Protein AF-A0A956DMJ3-F1 (afdb_monomer)

Radius of gyration: 24.55 Å; Cα contacts (8 Å, |Δi|>4): 164; chains: 1; bounding box: 74×38×51 Å

Mean predicted aligned error: 16.48 Å

Foldseek 3Di:
DQDWDKDKDWDWDDDDDDPDDDDDDDDDDDDDDDDDDDDDDDDDPDDDPDDDDDDDDDDDDDDDPDPPQGKIKMKMKIFDSPLCLHPVADDDDDDPDQFDPDADPVRHTFGRDCADDSRGGGRVSVVVNVDDDPPTIDMDIDIAGFDDDPNDTDRDDPPPPPCVVPD

Solvent-accessible surface area (backbone atoms only — not comparable to full-atom values): 11862 Å² total; per-residue (Å²): 135,86,80,78,67,75,51,79,53,71,52,75,56,85,80,80,86,82,84,84,72,87,88,77,88,84,89,82,89,84,90,85,89,82,90,86,82,83,88,84,91,77,96,65,94,71,84,80,84,78,87,76,92,80,90,78,83,91,81,94,73,78,96,65,84,82,71,67,74,42,38,31,45,28,37,37,36,46,51,48,73,84,44,74,65,56,90,66,55,76,80,93,70,86,82,78,72,59,53,44,98,60,59,40,100,86,73,40,85,32,63,56,49,97,48,52,60,82,74,40,71,24,50,73,61,57,45,52,81,81,43,89,35,87,95,45,42,49,78,44,81,45,77,44,70,28,44,84,52,96,95,39,79,42,76,88,62,98,78,76,59,94,57,72,97,70,124

Sequence (167 aa):
MMGRAAVVMGLVLLGCSSSSEDGLGGGGSGASSGSSMSGGTGGGLGLSTGSGAGNTGGGNTGSGGGACDAVLEATIRDFQESHPDFETFSGNNAFTGIVEDILGTDLKPVYAHAGGTAQTTGPAEFAQWYHNVDGVNQAFPVSLVLTEQNGSLVYDDSTFFPIDDQG

Structure (mmCIF, N/CA/C/O backbone):
data_AF-A0A956DMJ3-F1
#
_entry.id   AF-A0A956DMJ3-F1
#
loop_
_atom_site.group_PDB
_atom_site.id
_atom_site.type_symbol
_atom_site.label_atom_id
_atom_site.label_alt_id
_atom_site.label_comp_id
_atom_site.label_asym_id
_atom_site.label_entity_id
_atom_site.label_seq_id
_atom_site.pdbx_PDB_ins_code
_atom_site.Cartn_x
_atom_site.Cartn_y
_atom_site.Cartn_z
_atom_site.occupancy
_atom_site.B_iso_or_equiv
_atom_site.auth_seq_id
_atom_site.auth_comp_id
_atom_site.auth_asym_id
_atom_site.auth_atom_id
_atom_site.pdbx_PDB_model_num
ATOM 1 N N . MET A 1 1 ? 19.720 -7.703 10.634 1.00 36.88 1 MET A N 1
ATOM 2 C CA . MET A 1 1 ? 18.522 -6.937 11.025 1.00 36.88 1 MET A CA 1
ATOM 3 C C . MET A 1 1 ? 17.793 -6.682 9.726 1.00 36.88 1 MET A C 1
ATOM 5 O O . MET A 1 1 ? 18.229 -5.820 8.981 1.00 36.88 1 MET A O 1
ATOM 9 N N . MET A 1 2 ? 16.849 -7.561 9.389 1.00 45.00 2 MET A N 1
ATOM 10 C CA . MET A 1 2 ? 16.100 -7.518 8.132 1.00 45.00 2 MET A CA 1
ATOM 11 C C . MET A 1 2 ? 15.010 -6.456 8.263 1.00 45.00 2 MET A C 1
ATOM 13 O O . MET A 1 2 ? 14.233 -6.503 9.217 1.00 45.00 2 MET A O 1
ATOM 17 N N . GLY A 1 3 ? 14.991 -5.485 7.354 1.00 41.28 3 GLY A N 1
ATOM 18 C CA . GLY A 1 3 ? 13.890 -4.534 7.244 1.00 41.28 3 GLY A CA 1
ATOM 19 C C . GLY A 1 3 ? 12.779 -5.172 6.418 1.00 41.28 3 GLY A C 1
ATOM 20 O O . GLY A 1 3 ? 13.008 -5.529 5.270 1.00 41.28 3 GLY A O 1
ATOM 21 N N . ARG A 1 4 ? 11.590 -5.342 7.000 1.00 59.72 4 ARG A N 1
ATOM 22 C CA . ARG A 1 4 ? 10.371 -5.756 6.291 1.00 59.72 4 ARG A CA 1
ATOM 23 C C . ARG A 1 4 ? 9.334 -4.643 6.400 1.00 59.72 4 ARG A C 1
ATOM 25 O O . ARG A 1 4 ? 9.279 -3.968 7.428 1.00 59.72 4 ARG A O 1
ATOM 32 N N . ALA A 1 5 ? 8.528 -4.451 5.358 1.00 50.97 5 ALA A N 1
ATOM 33 C CA . ALA A 1 5 ? 7.465 -3.447 5.336 1.00 50.97 5 ALA A CA 1
ATOM 34 C C . ALA A 1 5 ? 6.118 -4.110 5.043 1.00 50.97 5 ALA A C 1
ATOM 36 O O . ALA A 1 5 ? 6.002 -4.923 4.127 1.00 50.97 5 ALA A O 1
ATOM 37 N N . ALA A 1 6 ? 5.106 -3.733 5.821 1.00 48.75 6 ALA A N 1
ATOM 38 C CA . ALA A 1 6 ? 3.733 -4.189 5.670 1.00 48.75 6 ALA A CA 1
ATOM 39 C C . ALA A 1 6 ? 2.868 -3.052 5.115 1.00 48.75 6 ALA A C 1
ATOM 41 O O . ALA A 1 6 ? 2.976 -1.906 5.557 1.00 48.75 6 ALA A O 1
ATOM 42 N N . VAL A 1 7 ? 1.983 -3.372 4.170 1.00 61.38 7 VAL A N 1
ATOM 43 C CA . VAL A 1 7 ? 0.994 -2.424 3.633 1.00 61.38 7 VAL A CA 1
ATOM 44 C C . VAL A 1 7 ? -0.408 -2.900 3.988 1.00 61.38 7 VAL A C 1
ATOM 46 O O . VAL A 1 7 ? -0.741 -4.068 3.783 1.00 61.38 7 VAL A O 1
ATOM 49 N N . VAL A 1 8 ? -1.222 -1.982 4.515 1.00 51.19 8 VAL A N 1
ATOM 50 C CA . VAL A 1 8 ? -2.621 -2.204 4.904 1.00 51.19 8 VAL A CA 1
ATOM 51 C C . VAL A 1 8 ? -3.522 -1.519 3.877 1.00 51.19 8 VAL A C 1
ATOM 53 O O . VAL A 1 8 ? -3.373 -0.326 3.616 1.00 51.19 8 VAL A O 1
ATOM 56 N N . MET A 1 9 ? -4.480 -2.247 3.309 1.00 64.50 9 MET A N 1
ATOM 57 C CA . MET A 1 9 ? -5.501 -1.688 2.414 1.00 64.50 9 MET A CA 1
ATOM 58 C C . MET A 1 9 ? -6.872 -2.231 2.817 1.00 64.50 9 MET A C 1
ATOM 60 O O . MET A 1 9 ? -6.998 -3.443 2.972 1.00 64.50 9 MET A O 1
ATOM 64 N N . GLY A 1 10 ? -7.890 -1.384 2.997 1.00 44.56 10 GLY A N 1
ATOM 65 C CA . GLY A 1 10 ? -9.195 -1.837 3.492 1.00 44.56 10 GLY A CA 1
ATOM 66 C C . GLY A 1 10 ? -10.412 -1.134 2.898 1.00 44.56 10 GLY A C 1
ATOM 67 O O . GLY A 1 10 ? -10.313 -0.031 2.361 1.00 44.56 10 GLY A O 1
ATOM 68 N N . LEU A 1 11 ? -11.557 -1.810 3.004 1.00 54.00 11 LEU A N 1
ATOM 69 C CA . LEU A 1 11 ? -12.889 -1.368 2.601 1.00 54.00 11 LEU A CA 1
ATOM 70 C C . LEU A 1 11 ? -13.778 -1.278 3.850 1.00 54.00 11 LEU A C 1
ATOM 72 O O . LEU A 1 11 ? -13.979 -2.270 4.551 1.00 54.00 11 LEU A O 1
ATOM 76 N N . VAL A 1 12 ? -14.320 -0.091 4.134 1.00 47.16 12 VAL A N 1
ATOM 77 C CA . VAL A 1 12 ? -15.241 0.098 5.265 1.00 47.16 12 VAL A CA 1
ATOM 78 C C . VAL A 1 12 ? -16.626 -0.398 4.856 1.00 47.16 12 VAL A C 1
ATOM 80 O O . VAL A 1 12 ? -17.202 0.100 3.886 1.00 47.16 12 VAL A O 1
ATOM 83 N N . LEU A 1 13 ? -17.183 -1.349 5.603 1.00 47.53 13 LEU A N 1
ATOM 84 C CA . LEU A 1 13 ? -18.559 -1.808 5.422 1.00 47.53 13 LEU A CA 1
ATOM 85 C C . LEU A 1 13 ? -19.423 -1.217 6.540 1.00 47.53 13 LEU A C 1
ATOM 87 O O . LEU A 1 13 ? -19.344 -1.635 7.690 1.00 47.53 13 LEU A O 1
ATOM 91 N N . LEU A 1 14 ? -20.266 -0.235 6.205 1.00 53.28 14 LEU A N 1
ATOM 92 C CA . LEU A 1 14 ? -21.270 0.296 7.129 1.00 53.28 14 LEU A CA 1
ATOM 93 C C . LEU A 1 14 ? -22.581 -0.475 6.943 1.00 53.28 14 LEU A C 1
ATOM 95 O O . LEU A 1 14 ? -23.320 -0.237 5.988 1.00 53.28 14 LEU A O 1
ATOM 99 N N . GLY A 1 15 ? -22.877 -1.403 7.851 1.00 45.66 15 GLY A N 1
ATOM 100 C CA . GLY A 1 15 ? -24.179 -2.063 7.927 1.00 45.66 15 GLY A CA 1
ATOM 101 C C . GLY A 1 15 ? -25.077 -1.385 8.960 1.00 45.66 15 GLY A C 1
ATOM 102 O O . GLY A 1 15 ? -24.834 -1.526 10.151 1.00 45.66 15 GLY A O 1
ATOM 103 N N . CYS A 1 16 ? -26.138 -0.698 8.528 1.00 45.69 16 CYS A N 1
ATOM 104 C CA . CYS A 1 16 ? -27.231 -0.267 9.406 1.00 45.69 16 CYS A CA 1
ATOM 105 C C . CYS A 1 16 ? -28.533 -0.938 8.958 1.00 45.69 16 CYS A C 1
ATOM 107 O O . CYS A 1 16 ? -28.979 -0.721 7.833 1.00 45.69 16 CYS A O 1
ATOM 109 N N . SER A 1 17 ? -29.176 -1.708 9.839 1.00 41.50 17 SER A N 1
ATOM 110 C CA . SER A 1 17 ? -30.588 -2.073 9.680 1.00 41.50 17 SER A CA 1
ATOM 111 C C . SER A 1 17 ? -31.401 -1.250 10.674 1.00 41.50 17 SER A C 1
ATOM 113 O O . SER A 1 17 ? -31.575 -1.634 11.827 1.00 41.50 17 SER A O 1
ATOM 115 N N . SER A 1 18 ? -31.866 -0.080 10.240 1.00 37.19 18 SER A N 1
ATOM 116 C CA . SER A 1 18 ? -32.807 0.741 11.001 1.00 37.19 18 SER A CA 1
ATOM 117 C C . SER A 1 18 ? -34.206 0.131 10.907 1.00 37.19 18 SER A C 1
ATOM 119 O O . SER A 1 18 ? -34.850 0.237 9.866 1.00 37.19 18 SER A O 1
ATOM 121 N N . SER A 1 19 ? -34.713 -0.476 11.980 1.00 37.41 19 SER A N 1
ATOM 122 C CA . SER A 1 19 ? -36.161 -0.641 12.149 1.00 37.41 19 SER A CA 1
ATOM 123 C C . SER A 1 19 ? -36.691 0.539 12.963 1.00 37.41 19 SER A C 1
ATOM 125 O O . SER A 1 19 ? -36.817 0.460 14.185 1.00 37.41 19 SER A O 1
ATOM 127 N N . SER A 1 20 ? -36.946 1.655 12.282 1.00 43.72 20 SER A N 1
ATOM 128 C CA . SER A 1 20 ? -37.792 2.731 12.795 1.00 43.72 20 SER A CA 1
ATOM 129 C C . SER A 1 20 ? -39.229 2.405 12.415 1.00 43.72 20 SER A C 1
ATOM 131 O O . SER A 1 20 ? -39.611 2.650 11.283 1.00 43.72 20 SER A O 1
ATOM 133 N N . GLU A 1 21 ? -40.015 1.853 13.333 1.00 38.78 21 GLU A N 1
ATOM 134 C CA . GLU A 1 21 ? -41.471 1.821 13.186 1.00 38.78 21 GLU A CA 1
ATOM 135 C C . GLU A 1 21 ? -42.070 2.207 14.544 1.00 38.78 21 GLU A C 1
ATOM 137 O O . GLU A 1 21 ? -42.024 1.447 15.516 1.00 38.78 21 GLU A O 1
ATOM 142 N N . ASP A 1 22 ? -42.568 3.440 14.608 1.00 38.16 22 ASP A N 1
ATOM 143 C CA . ASP A 1 22 ? -43.386 3.96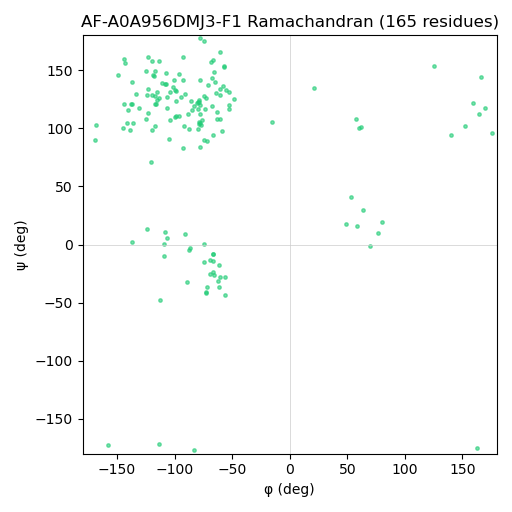3 15.692 1.00 38.16 22 ASP A CA 1
ATOM 144 C C . ASP A 1 22 ? -44.577 3.029 15.936 1.00 38.16 22 ASP A C 1
ATOM 146 O O . ASP A 1 22 ? -45.401 2.771 15.057 1.00 38.16 22 ASP A O 1
ATOM 150 N N . GLY A 1 23 ? -44.662 2.491 17.150 1.00 34.91 23 GLY A N 1
ATOM 151 C CA . GLY A 1 23 ? -45.713 1.560 17.523 1.00 34.91 23 GLY A CA 1
ATOM 152 C C . GLY A 1 23 ? -47.085 2.226 17.567 1.00 34.91 23 GLY A C 1
ATOM 153 O O . GLY A 1 23 ? -47.331 3.070 18.423 1.00 34.91 23 GLY A O 1
ATOM 154 N N . LEU A 1 24 ? -48.014 1.749 16.736 1.00 38.66 24 LEU A N 1
ATOM 155 C CA . LEU A 1 24 ? -49.454 1.795 16.995 1.00 38.66 24 LEU A CA 1
ATOM 156 C C . LEU A 1 24 ? -50.071 0.450 16.585 1.00 38.66 24 LEU A C 1
ATOM 158 O O . LEU A 1 24 ? -49.914 -0.013 15.461 1.00 38.66 24 LEU A O 1
ATOM 162 N N . GLY A 1 25 ? -50.698 -0.216 17.557 1.00 34.09 25 GLY A N 1
ATOM 163 C CA . GLY A 1 25 ? -51.087 -1.621 17.477 1.00 34.09 25 GLY A CA 1
ATOM 164 C C . GLY A 1 25 ? -52.338 -1.950 16.660 1.00 34.09 25 GLY A C 1
ATOM 165 O O . GLY A 1 25 ? -53.065 -1.085 16.185 1.00 34.09 25 GLY A O 1
ATOM 166 N N . GLY A 1 26 ? -52.618 -3.251 16.579 1.00 31.59 26 GLY A N 1
ATOM 167 C CA . GLY A 1 26 ? -53.869 -3.803 16.057 1.00 31.59 26 GLY A CA 1
ATOM 168 C C . GLY A 1 26 ? -53.688 -5.258 15.632 1.00 31.59 26 GLY A C 1
ATOM 169 O O . GLY A 1 26 ? -52.808 -5.555 14.839 1.00 31.59 26 GLY A O 1
ATOM 170 N N . GLY A 1 27 ? -54.468 -6.171 16.216 1.00 32.28 27 GLY A N 1
ATOM 171 C CA . GLY A 1 27 ? -54.285 -7.622 16.101 1.00 32.28 27 GLY A CA 1
ATOM 172 C C . GLY A 1 27 ? -54.877 -8.277 14.848 1.00 32.28 27 GLY A C 1
ATOM 173 O O . GLY A 1 27 ? -55.490 -7.620 14.016 1.00 32.28 27 GLY A O 1
ATOM 174 N N . GLY A 1 28 ? -54.765 -9.610 14.780 1.00 30.31 28 GLY A N 1
ATOM 175 C CA . GLY A 1 28 ? -55.592 -10.435 13.891 1.00 30.31 28 GLY A CA 1
ATOM 176 C C . GLY A 1 28 ? -54.876 -11.590 13.189 1.00 30.31 28 GLY A C 1
ATOM 177 O O . GLY A 1 28 ? -54.314 -11.409 12.122 1.00 30.31 28 GLY A O 1
ATOM 178 N N . SER A 1 29 ? -54.956 -12.771 13.804 1.00 39.31 29 SER A N 1
ATOM 179 C CA . SER A 1 29 ? -55.150 -14.125 13.249 1.00 39.31 29 SER A CA 1
ATOM 180 C C . SER A 1 29 ? -54.828 -14.454 11.777 1.00 39.31 29 SER A C 1
ATOM 182 O O . SER A 1 29 ? -55.399 -13.872 10.863 1.00 39.31 29 SER A O 1
ATOM 184 N N . GLY A 1 30 ? -54.146 -15.591 11.566 1.00 30.55 30 GLY A N 1
ATOM 185 C CA . GLY A 1 30 ? -54.361 -16.432 10.376 1.00 30.55 30 GLY A CA 1
ATOM 186 C C . GLY A 1 30 ? -53.152 -17.252 9.929 1.00 30.55 30 GLY A C 1
ATOM 187 O O . GLY A 1 30 ? -52.257 -16.740 9.272 1.00 30.55 30 GLY A O 1
ATOM 188 N N . ALA A 1 31 ? -53.147 -18.547 10.246 1.00 38.31 31 ALA A N 1
ATOM 189 C CA . ALA A 1 31 ? -52.213 -19.523 9.692 1.00 38.31 31 ALA A CA 1
ATOM 190 C C . ALA A 1 31 ? -52.619 -19.942 8.267 1.00 38.31 31 ALA A C 1
ATOM 192 O O . ALA A 1 31 ? -53.799 -20.171 8.011 1.00 38.31 31 ALA A O 1
ATOM 193 N N . SER A 1 32 ? -51.655 -20.142 7.366 1.00 35.91 32 SER A N 1
ATOM 194 C CA . SER A 1 32 ? -51.386 -21.433 6.701 1.00 35.91 32 SER A CA 1
ATOM 195 C C . SER A 1 32 ? -50.467 -21.278 5.484 1.00 35.91 32 SER A C 1
ATOM 197 O O . SER A 1 32 ? -50.476 -20.294 4.753 1.00 35.91 32 SER A O 1
ATOM 199 N N . SER A 1 33 ? -49.632 -22.298 5.341 1.00 41.47 33 SER A N 1
ATOM 200 C CA . SER A 1 33 ? -48.611 -22.572 4.338 1.00 41.47 33 SER A CA 1
ATOM 201 C C . SER A 1 33 ? -49.150 -22.808 2.924 1.00 41.47 33 SER A C 1
ATOM 203 O O . SER A 1 33 ? -50.166 -23.480 2.759 1.00 41.47 33 SER A O 1
ATOM 205 N N . GLY A 1 34 ? -48.372 -22.424 1.909 1.00 31.58 34 GLY A N 1
ATOM 206 C CA . GLY A 1 34 ? -48.561 -22.880 0.531 1.00 31.58 34 GLY A CA 1
ATOM 207 C C . GLY A 1 34 ? -47.376 -22.517 -0.361 1.00 31.58 34 GLY A C 1
ATOM 208 O O . GLY A 1 34 ? -47.211 -21.368 -0.750 1.00 31.58 34 GLY A O 1
ATOM 209 N N . SER A 1 35 ? -46.532 -23.504 -0.642 1.00 38.16 35 SER A N 1
ATOM 210 C CA . SER A 1 35 ? -45.360 -23.443 -1.517 1.00 38.16 35 SER A CA 1
ATOM 211 C C . SER A 1 35 ? -45.731 -23.247 -2.989 1.00 38.16 35 SER A C 1
ATOM 213 O O . SER A 1 35 ? -46.651 -23.909 -3.450 1.00 38.16 35 SER A O 1
ATOM 215 N N . SER A 1 36 ? -44.935 -22.468 -3.735 1.00 33.00 36 SER A N 1
ATOM 216 C CA . SER A 1 36 ? -44.429 -22.824 -5.079 1.00 33.00 36 SER A CA 1
ATOM 217 C C . SER A 1 36 ? -43.762 -21.619 -5.749 1.00 33.00 36 SER A C 1
ATOM 219 O O . SER A 1 36 ? -44.456 -20.660 -6.068 1.00 33.00 36 SER A O 1
ATOM 221 N N . MET A 1 37 ? -42.461 -21.698 -6.051 1.00 37.72 37 MET A N 1
ATOM 222 C CA . MET A 1 37 ? -41.904 -21.016 -7.224 1.00 37.72 37 MET A CA 1
ATOM 223 C C . MET A 1 37 ? -40.919 -21.930 -7.952 1.00 37.72 37 MET A C 1
ATOM 225 O O . MET A 1 37 ? -39.940 -22.423 -7.396 1.00 37.72 37 MET A O 1
ATOM 229 N N . SER A 1 38 ? -41.280 -22.145 -9.213 1.00 37.00 38 SER A N 1
ATOM 230 C CA . SER A 1 38 ? -40.494 -22.648 -10.330 1.00 37.00 38 SER A CA 1
ATOM 231 C C . SER A 1 38 ? -39.253 -21.780 -10.575 1.00 37.00 38 SER A C 1
ATOM 233 O O . SER A 1 38 ? -39.249 -20.592 -10.263 1.00 37.00 38 SER A O 1
ATOM 235 N N . GLY A 1 39 ? -38.212 -22.394 -11.141 1.00 31.22 39 GLY A N 1
ATOM 236 C CA . GLY A 1 39 ? -36.880 -21.814 -11.300 1.00 31.22 39 GLY A CA 1
ATOM 237 C C . GLY A 1 39 ? -36.718 -20.741 -12.381 1.00 31.22 39 GLY A C 1
ATOM 238 O O . GLY A 1 39 ? -37.615 -20.478 -13.178 1.00 31.22 39 GLY A O 1
ATOM 239 N N . GLY A 1 40 ? -35.511 -20.167 -12.411 1.00 34.22 40 GLY A N 1
ATOM 240 C CA . GLY A 1 40 ? -35.041 -19.260 -13.457 1.00 34.22 40 GLY A CA 1
ATOM 241 C C . GLY A 1 40 ? -33.792 -18.474 -13.046 1.00 34.22 40 GLY A C 1
ATOM 242 O O . GLY A 1 40 ? -33.838 -17.645 -12.151 1.00 34.22 40 GLY A O 1
ATOM 243 N N . THR A 1 41 ? -32.684 -18.782 -13.709 1.00 40.38 41 THR A N 1
ATOM 244 C CA . THR A 1 41 ? -31.282 -18.392 -13.507 1.00 40.38 41 THR A CA 1
ATOM 245 C C . THR A 1 41 ? -30.968 -16.896 -13.686 1.00 40.38 41 THR A C 1
ATOM 247 O O . THR A 1 41 ? -31.398 -16.288 -14.661 1.00 40.38 41 THR A O 1
ATOM 250 N N . GLY A 1 42 ? -30.103 -16.349 -12.820 1.00 33.91 42 GLY A N 1
ATOM 251 C CA . GLY A 1 42 ? -29.424 -15.056 -12.992 1.00 33.91 42 GLY A CA 1
ATOM 252 C C . GLY A 1 42 ? -28.588 -14.698 -11.758 1.00 33.91 42 GLY A C 1
ATOM 253 O O . GLY A 1 42 ? -29.130 -14.226 -10.766 1.00 33.91 42 GLY A O 1
ATOM 254 N N . GLY A 1 43 ? -27.284 -14.991 -11.784 1.00 40.75 43 GLY A N 1
ATOM 255 C CA . GLY A 1 43 ? -26.377 -14.838 -10.641 1.00 40.75 43 GLY A CA 1
ATOM 256 C C . GLY A 1 43 ? -26.055 -13.379 -10.316 1.00 40.75 43 GLY A C 1
ATOM 257 O O . GLY A 1 43 ? -25.073 -12.839 -10.814 1.00 40.75 43 GLY A O 1
ATOM 258 N N . GLY A 1 44 ? -26.874 -12.767 -9.464 1.00 35.12 44 GLY A N 1
ATOM 259 C CA . GLY A 1 44 ? -26.502 -11.627 -8.628 1.00 35.12 44 GLY A CA 1
ATOM 260 C C . GLY A 1 44 ? -26.200 -12.118 -7.212 1.00 35.12 44 GLY A C 1
ATOM 261 O O . GLY A 1 44 ? -26.860 -13.035 -6.722 1.00 35.12 44 GLY A O 1
ATOM 262 N N . LEU A 1 45 ? -25.192 -11.539 -6.559 1.00 42.38 45 LEU A N 1
ATOM 263 C CA . LEU A 1 45 ? -24.872 -11.8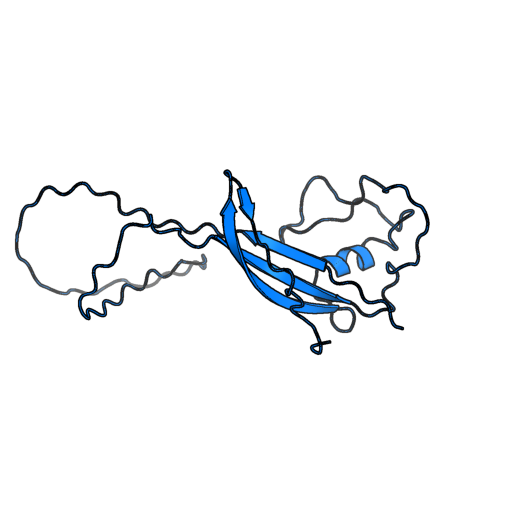19 -5.158 1.00 42.38 45 LEU A CA 1
ATOM 264 C C . LEU A 1 45 ? -26.020 -11.299 -4.275 1.00 42.38 45 LEU A C 1
ATOM 266 O O . LEU A 1 45 ? -26.090 -10.117 -3.950 1.00 42.38 45 LEU A O 1
ATOM 270 N N . GLY A 1 46 ? -26.964 -12.185 -3.958 1.00 33.81 46 GLY A N 1
ATOM 271 C CA . GLY A 1 46 ? -28.074 -11.929 -3.049 1.00 33.81 46 GLY A CA 1
ATOM 272 C C . GLY A 1 46 ? -27.632 -12.066 -1.595 1.00 33.81 46 GLY A C 1
ATOM 273 O O . GLY A 1 46 ? -27.178 -13.127 -1.173 1.00 33.81 46 GLY A O 1
ATOM 274 N N . LEU A 1 47 ? -27.796 -10.991 -0.827 1.00 41.75 47 LEU A N 1
ATOM 275 C CA . LEU A 1 47 ? -27.706 -10.975 0.629 1.00 41.75 47 LEU A CA 1
ATOM 276 C C . LEU A 1 47 ? -28.817 -11.867 1.208 1.00 41.75 47 LEU A C 1
ATOM 278 O O . LEU A 1 47 ? -29.993 -11.510 1.151 1.00 41.75 47 LEU A O 1
ATOM 282 N N . SER A 1 48 ? -28.471 -13.039 1.746 1.00 35.97 48 SER A N 1
ATOM 283 C CA . SER A 1 48 ? -29.444 -13.888 2.436 1.00 35.97 48 SER A CA 1
ATOM 284 C C . SER A 1 48 ? -29.734 -13.328 3.831 1.00 35.97 48 SER A C 1
ATOM 286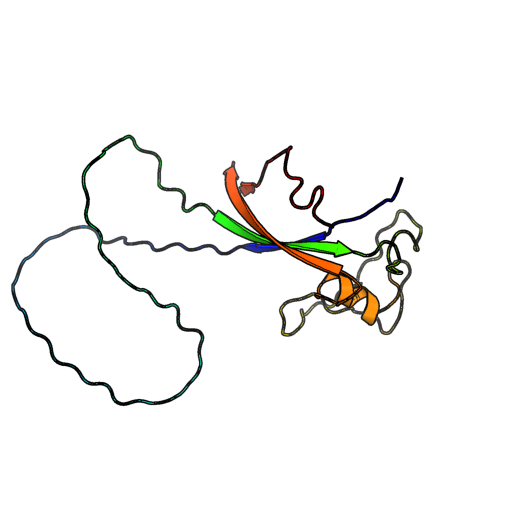 O O . SER A 1 48 ? -28.951 -13.517 4.762 1.00 35.97 48 SER A O 1
ATOM 288 N N . THR A 1 49 ? -30.877 -12.675 4.008 1.00 39.00 49 THR A N 1
ATOM 289 C CA . THR A 1 49 ? -31.463 -12.401 5.326 1.00 39.00 49 THR A CA 1
ATOM 290 C C . THR A 1 49 ? -32.142 -13.668 5.851 1.00 39.00 49 THR A C 1
ATOM 292 O O . THR A 1 49 ? -33.342 -13.884 5.695 1.00 39.00 49 THR A O 1
ATOM 295 N N . GLY A 1 50 ? -31.350 -14.547 6.467 1.00 35.72 50 GLY A N 1
ATOM 296 C CA . GLY A 1 50 ? -31.853 -15.690 7.225 1.00 35.72 50 GLY A CA 1
ATOM 297 C C . GLY A 1 50 ? -32.308 -15.253 8.617 1.00 35.72 50 GLY A C 1
ATOM 298 O O . GLY A 1 50 ? -31.487 -15.094 9.514 1.00 35.72 50 GLY A O 1
ATOM 299 N N . SER A 1 51 ? -33.614 -15.057 8.802 1.00 41.97 51 SER A N 1
ATOM 300 C CA . SER A 1 51 ? -34.217 -14.837 10.119 1.00 41.97 51 SER A CA 1
ATOM 301 C C . SER A 1 51 ? -34.363 -16.180 10.845 1.00 41.97 51 SER A C 1
ATOM 303 O O . SER A 1 51 ? -35.209 -17.000 10.490 1.00 41.97 51 SER A O 1
ATOM 305 N N . GLY A 1 52 ? -33.507 -16.424 11.839 1.00 33.97 52 GLY A N 1
ATOM 306 C CA . GLY A 1 52 ? -33.592 -17.555 12.763 1.00 33.97 52 GLY A CA 1
ATOM 307 C C . GLY A 1 52 ? -33.748 -17.047 14.192 1.00 33.97 52 GLY A C 1
ATOM 308 O O . GLY A 1 52 ? -32.773 -16.654 14.824 1.00 33.97 52 GLY A O 1
ATOM 309 N N . ALA A 1 53 ? -34.983 -17.027 14.689 1.00 42.19 53 ALA A N 1
ATOM 310 C 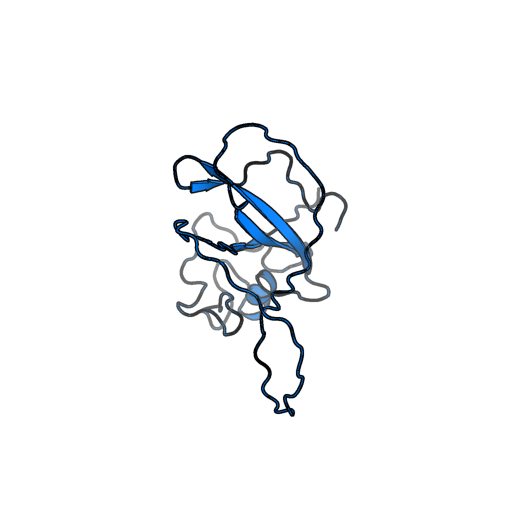CA . ALA A 1 53 ? -35.323 -16.600 16.039 1.00 42.19 53 ALA A CA 1
ATOM 311 C C . ALA A 1 53 ? -34.899 -17.648 17.087 1.00 42.19 53 ALA A C 1
ATOM 313 O O . ALA A 1 53 ? -35.439 -18.753 17.126 1.00 42.19 53 ALA A O 1
ATOM 314 N N . GLY A 1 54 ? -33.974 -17.271 17.973 1.00 32.41 54 GLY A N 1
ATOM 315 C CA . GLY A 1 54 ? -33.689 -17.949 19.237 1.00 32.41 54 GLY A CA 1
ATOM 316 C C . GLY A 1 54 ? -34.001 -17.010 20.399 1.00 32.41 54 GLY A C 1
ATOM 317 O O . GLY A 1 54 ? -33.245 -16.089 20.681 1.00 32.41 54 GLY A O 1
ATOM 318 N N . ASN A 1 55 ? -35.145 -17.217 21.049 1.00 42.75 55 ASN A N 1
ATOM 319 C CA . ASN A 1 55 ? -35.594 -16.453 22.210 1.00 42.75 55 ASN A CA 1
ATOM 320 C C . ASN A 1 55 ? -35.062 -17.078 23.509 1.00 42.75 55 ASN A C 1
ATOM 322 O O . ASN A 1 55 ? -35.565 -18.126 23.915 1.00 42.75 55 ASN A O 1
ATOM 326 N N . THR A 1 56 ? -34.153 -16.396 24.212 1.00 36.91 56 THR A N 1
ATOM 327 C CA . THR A 1 56 ? -33.912 -16.604 25.653 1.00 36.91 56 THR A CA 1
ATOM 328 C C . THR A 1 56 ? -33.562 -15.289 26.359 1.00 36.91 56 THR A C 1
ATOM 330 O O . THR A 1 56 ? -32.431 -14.829 26.305 1.00 36.91 56 THR A O 1
ATOM 333 N N . GLY A 1 57 ? -34.563 -14.717 27.036 1.00 34.66 57 GLY A N 1
ATOM 334 C CA . GLY A 1 57 ? -34.479 -14.215 28.415 1.00 34.66 57 GLY A CA 1
ATOM 335 C C . GLY A 1 57 ? -33.476 -13.112 28.785 1.00 34.66 57 GLY A C 1
ATOM 336 O O . GLY A 1 57 ? -32.354 -13.403 29.164 1.00 34.66 57 GLY A O 1
ATOM 337 N N . GLY A 1 58 ? -33.985 -11.878 28.871 1.00 38.31 58 GLY A N 1
ATOM 338 C CA . GLY A 1 58 ? -33.943 -11.043 30.084 1.00 38.31 58 GLY A CA 1
ATOM 339 C C . GLY A 1 58 ? -32.592 -10.625 30.683 1.00 38.31 58 GLY A C 1
ATOM 340 O O . GLY A 1 58 ? -32.038 -11.324 31.524 1.00 38.31 58 GLY A O 1
ATOM 341 N N . GLY A 1 59 ? -32.196 -9.380 30.407 1.00 32.97 59 GLY A N 1
ATOM 342 C CA . GLY A 1 59 ? -31.198 -8.630 31.175 1.00 32.97 59 GLY A CA 1
ATOM 343 C C . GLY A 1 59 ? -31.177 -7.160 30.758 1.00 32.97 59 GLY A C 1
ATOM 344 O O . GLY A 1 59 ? -30.472 -6.788 29.832 1.00 32.97 59 GLY A O 1
ATOM 345 N N . ASN A 1 60 ? -31.981 -6.320 31.415 1.00 47.16 60 ASN A N 1
ATOM 346 C CA . ASN A 1 60 ? -31.949 -4.870 31.231 1.00 47.16 60 ASN A CA 1
ATOM 347 C C . ASN A 1 60 ? -30.763 -4.278 32.007 1.00 47.16 60 ASN A C 1
ATOM 349 O O . ASN A 1 60 ? -30.855 -4.085 33.222 1.00 47.16 60 ASN A O 1
ATOM 353 N N . THR A 1 61 ? -29.692 -3.928 31.301 1.00 42.75 61 THR A N 1
ATOM 354 C CA . THR A 1 61 ? -28.644 -3.029 31.795 1.00 42.75 61 THR A CA 1
ATOM 355 C C . THR A 1 61 ? -28.470 -1.871 30.822 1.00 42.75 61 THR A C 1
ATOM 357 O O . THR A 1 61 ? -27.942 -2.057 29.737 1.00 42.75 61 THR A O 1
ATOM 360 N N . GLY A 1 62 ? -28.925 -0.691 31.250 1.00 39.50 62 GLY A N 1
ATOM 361 C CA . GLY A 1 62 ? -28.285 0.601 30.992 1.00 39.50 62 GLY A CA 1
ATOM 362 C C . GLY A 1 62 ? -28.056 1.033 29.542 1.00 39.50 62 GLY A C 1
ATOM 363 O O . GLY A 1 62 ? -27.119 0.600 28.893 1.00 39.50 62 GLY A O 1
ATOM 364 N N . SER A 1 63 ? -28.852 2.016 29.123 1.00 57.09 63 SER A N 1
ATOM 365 C CA . SER A 1 63 ? -28.549 3.044 28.121 1.00 57.09 63 SER A CA 1
ATOM 366 C C . SER A 1 63 ? -27.062 3.217 27.756 1.00 57.09 63 SER A C 1
ATOM 368 O O . SER A 1 63 ? -26.316 3.902 28.453 1.00 57.09 63 SER A O 1
ATOM 370 N N . GLY A 1 64 ? -26.705 2.722 26.578 1.00 41.28 64 GLY A N 1
ATOM 371 C CA . GLY A 1 64 ? -25.708 3.286 25.676 1.00 41.28 64 GLY A CA 1
ATOM 372 C C . GLY A 1 64 ? -26.247 3.025 24.277 1.00 41.28 64 GLY A C 1
ATOM 373 O O . GLY A 1 64 ? -26.586 1.883 23.978 1.00 41.28 64 GLY A O 1
ATOM 374 N N . GLY A 1 65 ? -26.464 4.070 23.473 1.00 44.12 65 GLY A N 1
ATOM 375 C CA . GLY A 1 65 ? -26.966 3.914 22.106 1.00 44.12 65 GLY A CA 1
ATOM 376 C C . GLY A 1 65 ? -26.146 2.847 21.390 1.00 44.12 65 GLY A C 1
ATOM 377 O O . GLY A 1 65 ? -24.921 2.913 21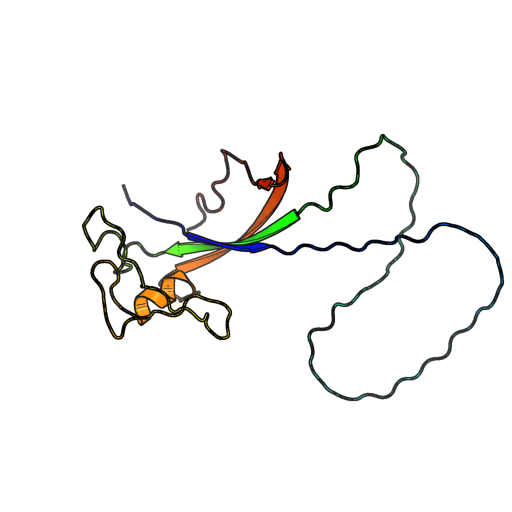.422 1.00 44.12 65 GLY A O 1
ATOM 378 N N . GLY A 1 66 ? -26.821 1.832 20.846 1.00 46.94 66 GLY A N 1
ATOM 379 C CA . GLY A 1 66 ? -26.175 0.695 20.205 1.00 46.94 66 GLY A CA 1
ATOM 380 C C . GLY A 1 66 ? -25.311 1.180 19.053 1.00 46.94 66 GLY A C 1
ATOM 381 O O . GLY A 1 66 ? -25.822 1.453 17.968 1.00 46.94 66 GLY A O 1
ATOM 382 N N . ALA A 1 67 ? -24.012 1.320 19.307 1.00 55.25 67 ALA A N 1
ATOM 383 C CA . ALA A 1 67 ? -23.039 1.481 18.255 1.00 55.25 67 ALA A CA 1
ATOM 384 C C . ALA A 1 67 ? -23.092 0.186 17.444 1.00 55.25 67 ALA A C 1
ATOM 386 O O . ALA A 1 67 ? -22.808 -0.897 17.950 1.00 55.25 67 ALA A O 1
ATOM 387 N N . CYS A 1 68 ? -23.541 0.290 16.196 1.00 61.62 68 CYS A N 1
ATOM 388 C CA . CYS A 1 68 ? -23.122 -0.676 15.198 1.00 61.62 68 CYS A CA 1
ATOM 389 C C . CYS A 1 68 ? -21.603 -0.521 15.149 1.00 61.62 68 CYS A C 1
ATOM 391 O O . CYS A 1 68 ? -21.131 0.536 14.727 1.00 61.62 68 CYS A O 1
ATOM 393 N N . ASP A 1 69 ? -20.862 -1.497 15.669 1.00 67.44 69 ASP A N 1
ATOM 394 C CA . ASP A 1 69 ? -19.407 -1.486 15.583 1.00 67.44 69 ASP A CA 1
ATOM 395 C C . ASP A 1 69 ? -19.034 -1.298 14.110 1.00 67.44 69 ASP A C 1
ATOM 397 O O . ASP A 1 69 ? -19.412 -2.094 13.244 1.00 67.44 69 ASP A O 1
ATOM 401 N N . ALA A 1 70 ? -18.372 -0.185 13.797 1.00 87.88 70 ALA A N 1
ATOM 402 C CA . ALA A 1 70 ? -17.975 0.104 12.434 1.00 87.88 70 ALA A CA 1
ATOM 403 C C . ALA A 1 70 ? -16.741 -0.743 12.133 1.00 87.88 70 ALA A C 1
ATOM 405 O O . ALA A 1 70 ? -15.657 -0.443 12.617 1.00 87.88 70 ALA A O 1
ATOM 406 N N . VAL A 1 71 ? -16.899 -1.821 11.367 1.00 91.44 71 VAL A N 1
ATOM 407 C CA . VAL A 1 71 ? -15.785 -2.711 11.026 1.00 91.44 71 VAL A CA 1
ATOM 408 C C . VAL A 1 71 ? -15.186 -2.310 9.678 1.00 91.44 71 VAL A C 1
ATOM 410 O O . VAL A 1 71 ? -15.884 -2.192 8.667 1.00 91.44 71 VAL A O 1
ATOM 413 N N . LEU A 1 72 ? -13.872 -2.104 9.663 1.00 90.44 72 LEU A N 1
ATOM 414 C CA . LEU A 1 72 ? -13.071 -1.954 8.455 1.00 90.44 72 LEU A CA 1
ATOM 415 C C . LEU A 1 72 ? -12.391 -3.286 8.144 1.00 90.44 72 LEU A C 1
ATOM 417 O O . LEU A 1 72 ? -11.478 -3.707 8.852 1.00 90.44 72 LEU A O 1
ATOM 421 N N . GLU A 1 73 ? -12.823 -3.927 7.061 1.00 92.44 73 GLU A N 1
ATOM 422 C CA . GLU A 1 73 ? -12.166 -5.125 6.545 1.00 92.44 73 GLU A CA 1
ATOM 423 C C . GLU A 1 73 ? -10.940 -4.702 5.740 1.00 92.44 73 GLU A C 1
ATOM 425 O O . GLU A 1 73 ? -11.050 -4.014 4.720 1.00 92.44 73 GLU A O 1
ATOM 430 N N . ALA A 1 74 ? -9.762 -5.099 6.202 1.00 91.44 74 ALA A N 1
ATOM 431 C CA . ALA A 1 74 ? -8.496 -4.779 5.575 1.00 91.44 74 ALA A CA 1
ATOM 432 C C . ALA A 1 74 ? -7.704 -6.036 5.221 1.00 91.44 74 ALA A C 1
ATOM 434 O O . ALA A 1 74 ? -7.943 -7.141 5.701 1.00 91.44 74 ALA A O 1
ATOM 435 N N . THR A 1 75 ? -6.746 -5.867 4.323 1.00 92.81 75 THR A N 1
ATOM 436 C CA . THR A 1 75 ? -5.741 -6.869 3.990 1.00 92.81 75 THR A CA 1
ATOM 437 C C . THR A 1 75 ? -4.377 -6.291 4.297 1.00 92.81 75 THR A C 1
ATOM 439 O O . THR A 1 75 ? -4.044 -5.198 3.833 1.00 92.81 75 THR A O 1
ATOM 442 N N . ILE A 1 76 ? -3.592 -7.054 5.045 1.00 92.94 76 ILE A N 1
ATOM 443 C CA . ILE A 1 76 ? -2.175 -6.809 5.277 1.00 92.94 76 ILE A CA 1
ATOM 444 C C . ILE A 1 76 ? -1.394 -7.710 4.339 1.00 92.94 76 ILE A C 1
ATOM 446 O O . ILE A 1 76 ? -1.700 -8.897 4.233 1.00 92.94 76 ILE A O 1
ATOM 450 N N . ARG A 1 77 ? -0.406 -7.156 3.641 1.00 93.69 77 ARG A N 1
ATOM 451 C CA . ARG A 1 77 ? 0.507 -7.940 2.803 1.00 93.69 77 ARG A CA 1
ATOM 452 C C . ARG A 1 77 ? 1.923 -7.857 3.348 1.00 93.69 77 ARG A C 1
ATOM 454 O O . ARG A 1 77 ? 2.444 -6.751 3.487 1.00 93.69 77 ARG A O 1
ATOM 461 N N . ASP A 1 78 ? 2.513 -9.018 3.623 1.00 92.62 78 ASP A N 1
ATOM 462 C CA . ASP A 1 78 ? 3.951 -9.158 3.865 1.00 92.62 78 ASP A CA 1
ATOM 463 C C . ASP A 1 78 ? 4.651 -9.447 2.535 1.00 92.62 78 ASP A C 1
ATOM 465 O O . ASP A 1 78 ? 4.210 -10.323 1.785 1.00 92.62 78 ASP A O 1
ATOM 469 N N . PHE A 1 79 ? 5.702 -8.695 2.224 1.00 94.31 79 PHE A N 1
ATOM 470 C CA . PHE A 1 79 ? 6.433 -8.777 0.959 1.00 94.31 79 PHE A CA 1
ATOM 471 C C . PHE A 1 79 ? 7.792 -9.438 1.161 1.00 94.31 79 PHE A C 1
ATOM 473 O O . PHE A 1 79 ? 8.459 -9.248 2.178 1.00 94.31 79 PHE A O 1
ATOM 480 N N . GLN A 1 80 ? 8.252 -10.165 0.143 1.00 93.69 80 GLN A N 1
ATOM 481 C CA . GLN A 1 80 ? 9.650 -10.579 0.087 1.00 93.69 80 GLN A CA 1
ATOM 482 C C . GLN A 1 80 ? 10.560 -9.342 0.055 1.00 93.69 80 GLN A C 1
ATOM 484 O O . GLN A 1 80 ? 10.354 -8.439 -0.754 1.00 93.69 80 GLN A O 1
ATOM 489 N N . GLU A 1 81 ? 11.615 -9.340 0.875 1.00 92.19 81 GLU A N 1
ATOM 490 C CA . GLU A 1 81 ? 12.614 -8.255 0.937 1.00 92.19 81 GLU A CA 1
ATOM 491 C C . GLU A 1 81 ? 13.260 -7.982 -0.433 1.00 92.19 81 GLU A C 1
ATOM 493 O O . GLU A 1 81 ? 13.663 -6.865 -0.733 1.00 92.19 81 GLU A O 1
ATOM 498 N N . SER A 1 82 ? 13.322 -8.997 -1.298 1.00 94.00 82 SER A N 1
ATOM 499 C CA . SER A 1 82 ? 13.867 -8.890 -2.652 1.00 94.00 82 SER A CA 1
ATOM 500 C C . SER A 1 82 ? 12.958 -8.166 -3.650 1.00 94.00 82 SER A C 1
ATOM 502 O O . SER A 1 82 ? 13.302 -8.111 -4.832 1.00 94.00 82 SER A O 1
ATOM 504 N N . HIS A 1 83 ? 11.781 -7.685 -3.239 1.00 96.56 83 HIS A N 1
ATOM 505 C CA . HIS A 1 83 ? 10.903 -6.936 -4.129 1.00 96.56 83 HIS A CA 1
ATOM 506 C C . HIS A 1 83 ? 11.627 -5.670 -4.629 1.00 96.56 83 HIS A C 1
ATOM 508 O O . HIS A 1 83 ? 12.143 -4.900 -3.821 1.00 96.56 83 HIS A O 1
ATOM 514 N N . PRO A 1 84 ? 11.671 -5.410 -5.945 1.00 95.50 84 PRO A N 1
ATOM 515 C CA . PRO A 1 84 ? 12.549 -4.386 -6.521 1.00 95.50 84 PRO A CA 1
ATOM 516 C C . PRO A 1 84 ? 12.156 -2.942 -6.171 1.00 95.50 84 PRO A C 1
ATOM 518 O O . PRO A 1 84 ? 12.956 -2.035 -6.362 1.00 95.50 84 PRO A O 1
ATOM 521 N N . ASP A 1 85 ? 10.953 -2.711 -5.636 1.00 94.38 85 ASP A N 1
ATOM 522 C CA . ASP A 1 85 ? 10.553 -1.386 -5.137 1.00 94.38 85 ASP A CA 1
ATOM 523 C C . ASP A 1 85 ? 10.940 -1.124 -3.673 1.00 94.38 85 ASP A C 1
ATOM 525 O O . ASP A 1 85 ? 10.744 -0.013 -3.183 1.00 94.38 85 ASP A O 1
ATOM 529 N N . PHE A 1 86 ? 11.494 -2.107 -2.959 1.00 92.69 86 PHE A N 1
ATOM 530 C CA . PHE A 1 86 ? 11.968 -1.894 -1.592 1.00 92.69 86 PHE A CA 1
ATOM 531 C C . PHE A 1 86 ? 13.321 -1.195 -1.593 1.00 92.69 86 PHE A C 1
ATOM 533 O O . PHE A 1 86 ? 14.272 -1.699 -2.190 1.00 92.69 86 PHE A O 1
ATOM 540 N N . GLU A 1 87 ? 13.395 -0.037 -0.923 1.00 88.50 87 GLU A N 1
ATOM 541 C CA . GLU A 1 87 ? 14.628 0.719 -0.614 1.00 88.50 87 GLU A CA 1
ATOM 542 C C . GLU A 1 87 ? 15.575 0.946 -1.816 1.00 88.50 87 GLU A C 1
ATOM 544 O O . GLU A 1 87 ? 16.758 1.248 -1.664 1.00 88.50 87 GLU A O 1
ATOM 549 N N . THR A 1 88 ? 15.064 0.787 -3.039 1.00 88.94 88 THR A N 1
ATOM 550 C CA . THR A 1 88 ? 15.852 0.818 -4.278 1.00 88.94 88 THR A CA 1
ATOM 551 C C . THR A 1 88 ? 15.961 2.237 -4.817 1.00 88.94 88 THR A C 1
ATOM 553 O O . THR A 1 88 ? 16.970 2.630 -5.408 1.00 88.94 88 THR A O 1
ATOM 556 N N . PHE A 1 89 ? 14.921 3.031 -4.587 1.00 89.75 89 PHE A N 1
ATOM 557 C CA . PHE A 1 89 ? 14.843 4.418 -5.003 1.00 89.75 89 PHE A CA 1
ATOM 558 C C . PHE A 1 89 ? 15.261 5.334 -3.855 1.00 89.75 89 PHE A C 1
ATOM 560 O O . PHE A 1 89 ? 15.031 5.046 -2.686 1.00 89.75 89 PHE A O 1
ATOM 567 N N . SER A 1 90 ? 15.893 6.455 -4.193 1.00 86.44 90 SER A N 1
ATOM 568 C CA . SER A 1 90 ? 16.362 7.439 -3.217 1.00 86.44 90 SER A CA 1
ATOM 569 C C . SER A 1 90 ? 15.710 8.795 -3.458 1.00 86.44 90 SER A C 1
ATOM 571 O O . SER A 1 90 ? 15.241 9.098 -4.557 1.00 86.44 90 SER A O 1
ATOM 573 N N . GLY A 1 91 ? 15.693 9.624 -2.418 1.00 83.75 91 GLY A N 1
ATOM 574 C CA . GLY A 1 91 ? 15.115 10.961 -2.452 1.00 83.75 91 GLY A CA 1
ATOM 575 C C . GLY A 1 91 ? 14.081 11.159 -1.351 1.00 83.75 91 GLY A C 1
ATOM 576 O O . GLY A 1 91 ? 13.460 10.216 -0.883 1.00 83.75 91 GLY A O 1
ATOM 577 N N . ASN A 1 92 ? 13.902 12.415 -0.944 1.00 84.81 92 ASN A N 1
ATOM 578 C CA . ASN A 1 92 ? 12.970 12.793 0.126 1.00 84.81 92 ASN A CA 1
ATOM 579 C C . ASN A 1 92 ? 11.709 13.486 -0.416 1.00 84.81 92 ASN A C 1
ATOM 581 O O . ASN A 1 92 ? 10.905 14.005 0.354 1.00 84.81 92 ASN A O 1
ATOM 585 N N . ASN A 1 93 ? 11.567 13.551 -1.742 1.00 87.62 93 ASN A N 1
ATOM 586 C CA . ASN A 1 93 ? 10.438 14.188 -2.404 1.00 87.62 93 ASN A CA 1
ATOM 587 C C . ASN A 1 93 ? 9.494 13.111 -2.929 1.00 87.62 93 ASN A C 1
ATOM 589 O O . ASN A 1 93 ? 9.931 12.199 -3.628 1.00 87.62 93 ASN A O 1
ATOM 593 N N . ALA A 1 94 ? 8.203 13.257 -2.643 1.00 88.62 94 ALA A N 1
ATOM 594 C CA . ALA A 1 94 ? 7.185 12.388 -3.210 1.00 88.62 94 ALA A CA 1
ATOM 595 C C . ALA A 1 94 ? 7.129 12.561 -4.736 1.00 88.62 94 ALA A C 1
ATOM 597 O O . ALA A 1 94 ? 7.032 13.682 -5.241 1.00 88.62 94 ALA A O 1
ATOM 598 N N . PHE A 1 95 ? 7.154 11.448 -5.465 1.00 91.31 95 PHE A N 1
ATOM 599 C CA . PHE A 1 95 ? 6.824 11.439 -6.884 1.00 91.31 95 PHE A CA 1
ATOM 600 C C . PHE A 1 95 ? 5.302 11.310 -7.022 1.00 91.31 95 PHE A C 1
ATOM 602 O O . PHE A 1 95 ? 4.714 10.321 -6.589 1.00 91.31 95 PHE A O 1
ATOM 609 N N . THR A 1 96 ? 4.651 12.333 -7.574 1.00 94.69 96 THR A N 1
ATOM 610 C CA . THR A 1 96 ? 3.191 12.378 -7.733 1.00 94.69 96 THR A CA 1
ATOM 611 C C . THR A 1 96 ? 2.758 11.840 -9.097 1.00 94.69 96 THR A C 1
ATOM 613 O O . THR A 1 96 ? 3.557 11.763 -10.026 1.00 94.69 96 THR A O 1
ATOM 616 N N . GLY A 1 97 ? 1.480 11.467 -9.223 1.00 95.69 97 GLY A N 1
ATOM 617 C CA . GLY A 1 97 ? 0.909 11.008 -10.496 1.00 95.69 97 GLY A CA 1
ATOM 618 C C . GLY A 1 97 ? 1.215 9.554 -10.861 1.00 95.69 97 GLY A C 1
ATOM 619 O O . GLY A 1 97 ? 1.097 9.200 -12.022 1.00 95.69 97 GLY A O 1
ATOM 620 N N . ILE A 1 98 ? 1.595 8.711 -9.892 1.00 96.31 98 ILE A N 1
ATOM 621 C CA . ILE A 1 98 ? 1.872 7.276 -10.111 1.00 96.31 98 ILE A CA 1
ATOM 622 C C . ILE A 1 98 ? 0.597 6.478 -10.433 1.00 96.31 98 ILE A C 1
ATOM 624 O O . ILE A 1 98 ? 0.668 5.436 -11.082 1.00 96.31 98 ILE A O 1
ATOM 628 N N . VAL A 1 99 ? -0.562 6.964 -9.988 1.00 97.62 99 VAL A N 1
ATOM 629 C CA . VAL A 1 99 ? -1.861 6.293 -10.115 1.00 97.62 99 VAL A CA 1
ATOM 630 C C . VAL A 1 99 ? -2.744 7.054 -11.096 1.00 97.62 99 VAL A C 1
ATOM 632 O O . VAL A 1 99 ? -2.757 8.284 -11.074 1.00 97.62 99 VAL A O 1
ATOM 635 N N . GLU A 1 100 ? -3.471 6.331 -11.945 1.00 97.88 100 GLU A N 1
ATOM 636 C CA . GLU A 1 100 ? -4.481 6.907 -12.835 1.00 97.88 100 GLU A CA 1
ATOM 637 C C . GLU A 1 100 ? -5.680 7.474 -12.057 1.00 97.88 100 GLU A C 1
ATOM 639 O O . GLU A 1 100 ? -5.984 7.057 -10.940 1.00 97.88 100 GLU A O 1
ATOM 644 N N . ASP A 1 101 ? -6.422 8.390 -12.685 1.00 97.38 101 ASP A N 1
ATOM 645 C CA . ASP A 1 101 ? -7.627 8.986 -12.090 1.00 97.38 101 ASP A CA 1
ATOM 646 C C . ASP A 1 101 ? -8.767 7.969 -11.899 1.00 97.38 101 ASP A C 1
ATOM 648 O O . ASP A 1 101 ? -9.665 8.171 -11.078 1.00 97.38 101 ASP A O 1
ATOM 652 N N . ILE A 1 102 ? -8.758 6.884 -12.680 1.00 96.88 102 ILE A N 1
ATOM 653 C CA . ILE A 1 102 ? -9.788 5.847 -12.675 1.00 96.88 102 ILE A CA 1
ATOM 654 C C . ILE A 1 102 ? -9.169 4.551 -12.155 1.00 96.88 102 ILE A C 1
ATOM 656 O O . ILE A 1 102 ? -8.164 4.072 -12.671 1.00 96.88 102 ILE A O 1
ATOM 660 N N . LEU A 1 103 ? -9.794 3.968 -11.131 1.00 96.94 103 LEU A N 1
ATOM 661 C CA . LEU A 1 103 ? -9.397 2.663 -10.609 1.00 96.94 103 LEU A CA 1
ATOM 662 C C . LEU A 1 103 ? -9.698 1.548 -11.613 1.00 96.94 103 LEU A C 1
ATOM 664 O O . LEU A 1 103 ? -10.594 1.653 -12.454 1.00 96.94 103 LEU A O 1
ATOM 668 N N . GLY A 1 104 ? -8.984 0.437 -11.465 1.00 95.81 104 GLY A N 1
ATOM 669 C CA . GLY A 1 104 ? -9.224 -0.773 -12.230 1.00 95.81 104 GLY A CA 1
ATOM 670 C C . GLY A 1 104 ? -10.627 -1.321 -11.983 1.00 95.81 104 GLY A C 1
ATOM 671 O O . GLY A 1 104 ? -11.317 -0.967 -11.024 1.00 95.81 104 GLY A O 1
ATOM 672 N N . THR A 1 105 ? -11.059 -2.248 -12.835 1.00 96.56 105 THR A N 1
ATOM 673 C CA . THR A 1 105 ? -12.357 -2.928 -12.674 1.00 96.56 105 THR A CA 1
ATOM 674 C C . THR A 1 105 ? -12.466 -3.719 -11.369 1.00 96.56 105 THR A C 1
ATOM 676 O O . THR A 1 105 ? -13.564 -4.075 -10.955 1.00 96.56 105 THR A O 1
ATOM 679 N N . ASP A 1 106 ? -11.336 -4.012 -10.730 1.00 95.12 106 ASP A N 1
ATOM 680 C CA . ASP A 1 106 ? -11.227 -4.647 -9.419 1.00 95.12 106 ASP A CA 1
ATOM 681 C C . ASP A 1 106 ? -11.167 -3.639 -8.254 1.00 95.12 106 ASP A C 1
ATOM 683 O O . ASP A 1 106 ? -10.931 -4.036 -7.113 1.00 95.12 106 ASP A O 1
ATOM 687 N N . LEU A 1 107 ? -11.408 -2.354 -8.542 1.00 95.44 107 LEU A N 1
ATOM 688 C CA . LEU A 1 107 ? -11.388 -1.229 -7.606 1.00 95.44 107 LEU A CA 1
ATOM 689 C C . LEU A 1 107 ? -10.009 -0.968 -6.984 1.00 95.44 107 LEU A C 1
ATOM 691 O O . LEU A 1 107 ? -9.918 -0.468 -5.861 1.00 95.44 107 LEU A O 1
ATOM 695 N N . LYS A 1 108 ? -8.931 -1.281 -7.715 1.00 95.50 108 LYS A N 1
ATOM 696 C CA . LYS A 1 108 ? -7.553 -1.045 -7.268 1.00 95.50 108 LYS A CA 1
ATOM 697 C C . LYS A 1 108 ? -6.825 0.009 -8.106 1.00 95.50 108 LYS A C 1
ATOM 699 O O . LYS A 1 108 ? -7.221 0.264 -9.244 1.00 95.50 108 LYS A O 1
ATOM 704 N N . PRO A 1 109 ? -5.773 0.640 -7.553 1.00 97.06 109 PRO A N 1
ATOM 705 C CA . PRO A 1 109 ? -4.931 1.583 -8.280 1.00 97.06 109 PRO A CA 1
ATOM 706 C C . PRO A 1 109 ? -4.392 1.010 -9.592 1.00 97.06 109 PRO A C 1
ATOM 708 O O . PRO A 1 109 ? -3.831 -0.084 -9.612 1.00 97.06 109 PRO A O 1
ATOM 711 N N . VAL A 1 110 ? -4.524 1.781 -10.671 1.00 97.69 110 VAL A N 1
ATOM 712 C CA . VAL A 1 110 ? -3.897 1.498 -11.969 1.00 97.69 110 VAL A CA 1
ATOM 713 C C . VAL A 1 110 ? -2.673 2.387 -12.111 1.00 97.69 110 VAL A C 1
ATOM 715 O O . VAL A 1 110 ? -2.722 3.570 -11.785 1.00 97.69 110 VAL A O 1
ATOM 718 N N . TYR A 1 111 ? -1.565 1.814 -12.567 1.00 98.12 111 TYR A N 1
ATOM 719 C CA . TYR A 1 111 ? -0.312 2.538 -12.740 1.00 98.12 111 TYR A CA 1
ATOM 720 C C . TYR A 1 111 ? -0.360 3.457 -13.968 1.00 98.12 111 TYR A C 1
ATOM 722 O O . TYR A 1 111 ? -0.648 2.995 -15.068 1.00 98.12 111 TYR A O 1
ATOM 730 N N . ALA A 1 112 ? -0.023 4.735 -13.800 1.00 98.19 112 ALA A N 1
ATOM 731 C CA . ALA A 1 112 ? -0.215 5.768 -14.825 1.00 98.19 112 ALA A CA 1
ATOM 732 C C . ALA A 1 112 ? 0.930 5.904 -15.851 1.00 98.19 112 ALA A C 1
ATOM 734 O O . ALA A 1 112 ? 0.854 6.730 -16.764 1.00 98.19 112 ALA A O 1
ATOM 735 N N . HIS A 1 113 ? 2.018 5.139 -15.712 1.00 97.56 113 HIS A N 1
ATOM 736 C CA . HIS A 1 113 ? 3.205 5.262 -16.564 1.00 97.56 113 HIS A CA 1
ATOM 737 C C . HIS A 1 113 ? 3.471 3.988 -17.373 1.00 97.56 113 HIS A C 1
ATOM 739 O O . HIS A 1 113 ? 3.208 2.880 -16.929 1.00 97.56 113 HIS A O 1
ATOM 745 N N . ALA A 1 114 ? 4.056 4.125 -18.567 1.00 96.25 114 ALA A N 1
ATOM 746 C CA . ALA A 1 114 ? 4.375 2.974 -19.422 1.00 96.25 114 ALA A CA 1
ATOM 747 C C . ALA A 1 114 ? 5.586 2.144 -18.937 1.00 96.25 114 ALA A C 1
ATOM 749 O O . ALA A 1 114 ? 5.803 1.033 -19.414 1.00 96.25 114 ALA A O 1
ATOM 750 N N . GLY A 1 115 ? 6.391 2.682 -18.020 1.00 96.69 115 GLY A N 1
ATOM 751 C CA . GLY A 1 115 ? 7.587 2.053 -17.462 1.00 96.69 115 GLY A CA 1
ATOM 752 C C . GLY A 1 115 ? 7.927 2.664 -16.106 1.00 96.69 115 GLY A C 1
ATOM 753 O O . GLY A 1 115 ? 7.146 3.460 -15.591 1.00 96.69 115 GLY A O 1
ATOM 754 N N . GLY A 1 116 ? 9.082 2.301 -15.547 1.00 95.88 116 GLY A N 1
ATOM 755 C CA . GLY A 1 116 ? 9.512 2.778 -14.234 1.00 95.88 116 GLY A CA 1
ATOM 756 C C . GLY A 1 116 ? 9.594 4.300 -14.110 1.00 95.88 116 GLY A C 1
ATOM 757 O O . GLY A 1 116 ? 9.824 5.028 -15.082 1.00 95.88 116 GLY A O 1
ATOM 758 N N . THR A 1 117 ? 9.431 4.773 -12.879 1.00 94.44 117 THR A N 1
ATOM 759 C CA . THR A 1 117 ? 9.573 6.182 -12.499 1.00 94.44 117 THR A CA 1
ATOM 760 C C . THR A 1 117 ? 10.778 6.363 -11.581 1.00 94.44 117 THR A C 1
ATOM 762 O O . THR A 1 117 ? 11.559 5.446 -11.345 1.00 94.44 117 THR A O 1
ATOM 765 N N . ALA A 1 118 ? 10.929 7.561 -11.017 1.00 92.38 118 ALA A N 1
ATOM 766 C CA . ALA A 1 118 ? 11.951 7.818 -10.011 1.00 92.38 118 ALA A CA 1
ATOM 767 C C . ALA A 1 118 ? 11.722 7.068 -8.683 1.00 92.38 118 ALA A C 1
ATOM 769 O O . ALA A 1 118 ? 12.587 7.158 -7.819 1.00 92.38 118 ALA A O 1
ATOM 770 N N . GLN A 1 119 ? 10.568 6.412 -8.492 1.00 92.88 119 GLN A N 1
ATOM 771 C CA . GLN A 1 119 ? 10.166 5.773 -7.228 1.00 92.88 119 GLN A CA 1
ATOM 772 C C . GLN A 1 119 ? 9.536 4.378 -7.402 1.00 92.88 119 GLN A C 1
ATOM 774 O O . GLN A 1 119 ? 9.092 3.794 -6.422 1.00 92.88 119 GLN A O 1
ATOM 779 N N . THR A 1 120 ? 9.440 3.854 -8.627 1.00 95.25 120 THR A N 1
ATOM 780 C CA . THR A 1 120 ? 8.829 2.538 -8.897 1.00 95.25 120 THR A CA 1
ATOM 781 C C . THR A 1 120 ? 9.487 1.886 -10.105 1.00 95.25 120 THR A C 1
ATOM 783 O O . THR A 1 120 ? 9.866 2.576 -11.056 1.00 95.25 120 THR A O 1
ATOM 786 N N . THR A 1 121 ? 9.602 0.564 -10.085 1.00 96.81 121 THR A N 1
ATOM 787 C CA . THR A 1 121 ? 10.287 -0.229 -11.116 1.00 96.81 121 THR A CA 1
ATOM 788 C C . THR A 1 121 ? 9.491 -0.279 -12.415 1.00 96.81 121 THR A C 1
ATOM 790 O O . THR A 1 121 ? 10.065 -0.194 -13.504 1.00 96.81 121 THR A O 1
ATOM 793 N N . GLY A 1 122 ? 8.164 -0.334 -12.316 1.00 97.06 122 GLY A N 1
ATOM 794 C CA . GLY A 1 122 ? 7.283 -0.346 -13.470 1.00 97.06 122 GLY A CA 1
ATOM 795 C C . GLY A 1 122 ? 5.868 -0.821 -13.147 1.00 97.06 122 GLY A C 1
ATOM 796 O O . GLY A 1 122 ? 5.534 -1.058 -11.984 1.00 97.06 122 GLY A O 1
ATOM 797 N N . PRO A 1 123 ? 5.020 -0.965 -14.182 1.00 97.62 123 PRO A N 1
ATOM 798 C CA . PRO A 1 123 ? 3.613 -1.319 -14.008 1.00 97.62 123 PRO A CA 1
ATOM 799 C C . PRO A 1 123 ? 3.398 -2.688 -13.351 1.00 97.62 123 PRO A C 1
ATOM 801 O O . PRO A 1 123 ? 2.456 -2.861 -12.580 1.00 97.62 123 PRO A O 1
ATOM 804 N N . ALA A 1 124 ? 4.252 -3.670 -13.664 1.00 97.69 124 ALA A N 1
ATOM 805 C CA . ALA A 1 124 ? 4.095 -5.043 -13.186 1.00 97.69 124 ALA A CA 1
ATOM 806 C C . ALA A 1 124 ? 4.430 -5.171 -11.694 1.00 97.69 124 ALA A C 1
ATOM 808 O O . ALA A 1 124 ? 3.729 -5.866 -10.961 1.00 97.69 124 ALA A O 1
ATOM 809 N N . GLU A 1 125 ? 5.478 -4.485 -11.249 1.00 97.38 125 GLU A N 1
ATOM 810 C CA . GLU A 1 125 ? 5.930 -4.424 -9.861 1.00 97.38 125 GLU A CA 1
ATOM 811 C C . GLU A 1 125 ? 4.976 -3.561 -9.030 1.00 97.38 125 GLU A C 1
ATOM 813 O O . GLU A 1 125 ? 4.536 -3.980 -7.963 1.00 97.38 125 GLU A O 1
ATOM 818 N N . PHE A 1 126 ? 4.522 -2.426 -9.574 1.00 97.38 126 PHE A N 1
ATOM 819 C CA . PHE A 1 126 ? 3.501 -1.607 -8.923 1.00 97.38 126 PHE A CA 1
ATOM 820 C C . PHE A 1 126 ? 2.224 -2.409 -8.619 1.00 97.38 126 PHE A C 1
ATOM 822 O O . PHE A 1 126 ? 1.673 -2.322 -7.521 1.00 97.38 126 PHE A O 1
ATOM 829 N N . ALA A 1 127 ? 1.766 -3.238 -9.562 1.00 97.56 127 ALA A N 1
ATOM 830 C CA . ALA A 1 127 ? 0.591 -4.080 -9.352 1.00 97.56 127 ALA A CA 1
ATOM 831 C C . ALA A 1 127 ? 0.768 -5.069 -8.179 1.00 97.56 127 ALA A C 1
ATOM 833 O O . ALA A 1 127 ? -0.207 -5.415 -7.512 1.00 97.56 127 ALA A O 1
ATOM 834 N N . GLN A 1 128 ? 1.990 -5.499 -7.852 1.00 97.69 128 GLN A N 1
ATOM 835 C CA . GLN A 1 128 ? 2.228 -6.445 -6.753 1.00 97.69 128 GLN A CA 1
ATOM 836 C C . GLN A 1 128 ? 1.875 -5.848 -5.382 1.00 97.69 128 GLN A C 1
ATOM 838 O O . GLN A 1 128 ? 1.456 -6.591 -4.497 1.00 97.69 128 GLN A O 1
ATOM 843 N N . TRP A 1 129 ? 1.917 -4.521 -5.215 1.00 96.19 129 TRP A N 1
ATOM 844 C CA . TRP A 1 129 ? 1.483 -3.844 -3.982 1.00 96.19 129 TRP A CA 1
ATOM 845 C C . TRP A 1 129 ? -0.006 -4.054 -3.664 1.00 96.19 129 TRP A C 1
ATOM 847 O O . TRP A 1 129 ? -0.421 -4.122 -2.501 1.00 96.19 129 TRP A O 1
ATOM 857 N N . TYR A 1 130 ? -0.822 -4.204 -4.707 1.00 96.19 130 TYR A N 1
ATOM 858 C CA . TYR A 1 130 ? -2.281 -4.233 -4.608 1.00 96.19 130 TYR A CA 1
ATOM 859 C C . TYR A 1 130 ? -2.874 -5.625 -4.859 1.00 96.19 130 TYR A C 1
ATOM 861 O O . TYR A 1 130 ? -4.059 -5.858 -4.597 1.00 96.19 130 TYR A O 1
ATOM 869 N N . HIS A 1 131 ? -2.074 -6.581 -5.327 1.00 96.56 131 HIS A N 1
ATOM 870 C CA . HIS A 1 131 ? -2.523 -7.920 -5.702 1.00 96.56 131 HIS A CA 1
ATOM 871 C C . HIS A 1 131 ? -1.754 -9.014 -4.966 1.00 96.56 131 HIS A C 1
ATOM 873 O O . HIS A 1 131 ? -0.583 -8.866 -4.639 1.00 96.56 131 HIS A O 1
ATOM 879 N N . ASN A 1 132 ? -2.430 -10.137 -4.729 1.00 97.25 132 ASN A N 1
ATOM 880 C CA . ASN A 1 132 ? -1.798 -11.309 -4.138 1.00 97.25 132 ASN A CA 1
ATOM 881 C C . ASN A 1 132 ? -1.000 -12.016 -5.233 1.00 97.25 132 ASN A C 1
ATOM 883 O O . ASN A 1 132 ? -1.581 -12.414 -6.247 1.00 97.25 132 ASN A O 1
ATOM 887 N N . VAL A 1 133 ? 0.310 -12.144 -5.041 1.00 97.38 133 VAL A N 1
ATOM 888 C CA . VAL A 1 133 ? 1.214 -12.730 -6.034 1.00 97.38 133 VAL A CA 1
ATOM 889 C C . VAL A 1 133 ? 2.084 -13.776 -5.349 1.00 97.38 133 VAL A C 1
ATOM 891 O O . VAL A 1 133 ? 2.841 -13.463 -4.431 1.00 97.38 133 VAL A O 1
ATOM 894 N N . ASP A 1 134 ? 1.946 -15.026 -5.797 1.00 95.94 134 ASP A N 1
ATOM 895 C CA . ASP A 1 134 ? 2.676 -16.167 -5.242 1.00 95.94 134 ASP A CA 1
ATOM 896 C C . ASP A 1 134 ? 4.193 -15.952 -5.333 1.00 95.94 134 ASP A C 1
ATOM 898 O O . ASP A 1 134 ? 4.707 -15.459 -6.339 1.00 95.94 134 ASP A O 1
ATOM 902 N N . GLY A 1 135 ? 4.903 -16.275 -4.254 1.00 94.75 135 GLY A N 1
ATOM 903 C CA . GLY A 1 135 ? 6.342 -16.033 -4.128 1.00 94.75 135 GLY A CA 1
ATOM 904 C C . GLY A 1 135 ? 6.764 -14.561 -4.001 1.00 94.75 135 GLY A C 1
ATOM 905 O O . GLY A 1 135 ? 7.957 -14.308 -3.853 1.00 94.75 135 GLY A O 1
ATOM 906 N N . VAL A 1 136 ? 5.833 -13.599 -4.029 1.00 96.88 136 VAL A N 1
ATOM 907 C CA . VAL A 1 136 ? 6.122 -12.160 -3.875 1.00 96.88 136 VAL A CA 1
ATOM 908 C C . VAL A 1 136 ? 5.554 -11.609 -2.575 1.00 96.88 136 VAL A C 1
ATOM 910 O O . VAL A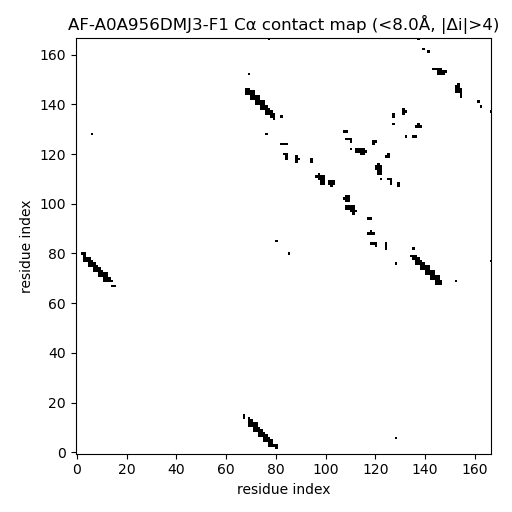 1 136 ? 6.264 -10.914 -1.849 1.00 96.88 136 VAL A O 1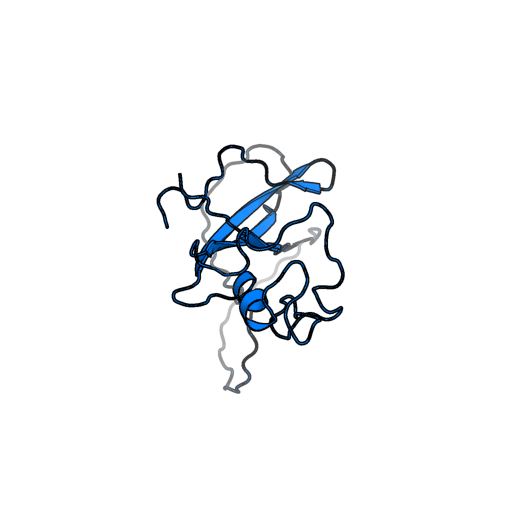
ATOM 913 N N . ASN A 1 137 ? 4.288 -11.906 -2.277 1.00 96.19 137 ASN A N 1
ATOM 914 C CA . ASN A 1 137 ? 3.652 -11.467 -1.044 1.00 96.19 137 ASN A CA 1
ATOM 915 C C . ASN A 1 137 ? 2.696 -12.512 -0.464 1.00 96.19 137 ASN A C 1
ATOM 917 O O . ASN A 1 137 ? 2.167 -13.369 -1.175 1.00 96.19 137 ASN A O 1
ATOM 921 N N . GLN A 1 138 ? 2.467 -12.410 0.842 1.00 94.75 138 GLN A N 1
ATOM 922 C CA . GLN A 1 138 ? 1.477 -13.189 1.574 1.00 94.75 138 GLN A CA 1
ATOM 923 C C . GLN A 1 138 ? 0.422 -12.247 2.154 1.00 94.75 138 GLN A C 1
ATOM 925 O O . GLN A 1 138 ? 0.749 -11.268 2.821 1.00 94.75 138 GLN A O 1
ATOM 930 N N . ALA A 1 139 ? -0.850 -12.538 1.880 1.00 94.00 139 ALA A N 1
ATOM 931 C CA . ALA A 1 139 ? -1.975 -11.709 2.294 1.00 94.00 139 ALA A CA 1
ATOM 932 C C . ALA A 1 139 ? -2.663 -12.268 3.545 1.00 94.00 139 ALA A C 1
ATOM 934 O O . ALA A 1 139 ? -3.021 -13.445 3.591 1.00 94.00 139 ALA A O 1
ATOM 935 N N . PHE A 1 140 ? -2.920 -11.390 4.509 1.00 92.75 140 PHE A N 1
ATOM 936 C CA . PHE A 1 140 ? -3.593 -11.679 5.768 1.00 92.75 140 PHE A CA 1
ATOM 937 C C . PHE A 1 140 ? -4.820 -10.765 5.901 1.00 92.75 140 PHE A C 1
ATOM 939 O O . PHE A 1 140 ? -4.659 -9.542 5.979 1.00 92.75 140 PHE A O 1
ATOM 946 N N . PRO A 1 141 ? -6.049 -11.307 5.875 1.00 92.31 141 PRO A N 1
ATOM 947 C CA . PRO A 1 141 ? -7.242 -10.514 6.141 1.00 92.31 141 PRO A CA 1
ATOM 948 C C . PRO A 1 141 ? -7.298 -10.134 7.625 1.00 92.31 141 PRO A C 1
ATOM 950 O O . PRO A 1 141 ? -7.031 -10.967 8.491 1.00 92.31 141 PRO A O 1
ATOM 953 N N . VAL A 1 142 ? -7.663 -8.888 7.915 1.00 91.81 142 VAL A N 1
ATOM 954 C CA . VAL A 1 142 ? -7.839 -8.372 9.276 1.00 91.81 142 VAL A CA 1
ATOM 955 C C . VAL A 1 142 ? -9.107 -7.531 9.353 1.00 91.81 142 VAL A C 1
ATOM 957 O O . VAL A 1 142 ? -9.390 -6.742 8.453 1.00 91.81 142 VAL A O 1
ATOM 960 N N . SER A 1 143 ? -9.844 -7.665 10.449 1.00 91.81 143 SER A N 1
ATOM 961 C CA . SER A 1 143 ? -11.034 -6.860 10.719 1.00 91.81 143 SER A CA 1
ATOM 962 C C . SER A 1 143 ? -10.700 -5.843 11.806 1.00 91.81 143 SER A C 1
ATOM 964 O O . SER A 1 143 ? -10.353 -6.212 12.929 1.00 91.81 143 SER A O 1
ATOM 966 N N . LEU A 1 144 ? -10.778 -4.557 11.472 1.00 90.75 144 LEU A N 1
ATOM 967 C CA . LEU A 1 144 ? -10.491 -3.456 12.386 1.00 90.75 144 LEU A CA 1
ATOM 968 C C . LEU A 1 144 ? -11.807 -2.903 12.923 1.00 90.75 144 LEU A C 1
ATOM 970 O O . LEU A 1 144 ? -12.571 -2.282 12.186 1.00 90.75 144 LEU A O 1
ATOM 974 N N . VAL A 1 145 ? -12.079 -3.130 14.206 1.00 91.06 145 VAL A N 1
ATOM 975 C CA . VAL A 1 145 ? -13.257 -2.564 14.872 1.00 91.06 145 VAL A CA 1
ATOM 976 C C . VAL A 1 145 ? -12.975 -1.100 15.203 1.00 91.06 145 VAL A C 1
ATOM 978 O O . VAL A 1 145 ? -12.109 -0.796 16.021 1.00 91.06 145 VAL A O 1
ATOM 981 N N . LEU A 1 146 ? -13.684 -0.190 14.543 1.00 91.62 146 LEU A N 1
ATOM 982 C CA . LEU A 1 146 ? -13.526 1.250 14.700 1.00 91.62 146 LEU A CA 1
ATOM 983 C C . LEU A 1 146 ? -14.498 1.784 15.752 1.00 91.62 146 LEU A C 1
ATOM 985 O O . LEU A 1 146 ? -15.667 1.401 15.802 1.00 91.62 146 LEU A O 1
ATOM 989 N N . THR A 1 147 ? -14.023 2.738 16.546 1.00 91.19 147 THR A N 1
ATOM 990 C CA . THR A 1 147 ? -14.827 3.457 17.538 1.00 91.19 147 THR A CA 1
ATOM 991 C C . THR A 1 147 ? -15.062 4.892 17.075 1.00 91.19 147 THR A C 1
ATOM 993 O O . THR A 1 147 ? -14.149 5.538 16.565 1.00 91.19 147 THR A O 1
ATOM 996 N N . GLU A 1 148 ? -16.275 5.416 17.252 1.00 90.38 148 GLU A N 1
ATOM 997 C CA . GLU A 1 148 ? -16.565 6.825 16.973 1.00 90.38 148 GLU A CA 1
ATOM 998 C C . GLU A 1 148 ? -15.931 7.727 18.040 1.00 90.38 148 GLU A C 1
ATOM 1000 O O . GLU A 1 148 ? -16.124 7.536 19.241 1.00 90.38 148 GLU A O 1
ATOM 1005 N N . GLN A 1 149 ? -15.146 8.705 17.595 1.00 91.19 149 GLN A N 1
ATOM 1006 C CA . GLN A 1 149 ? -14.516 9.719 18.429 1.00 91.19 149 GLN A CA 1
ATOM 1007 C C . GLN A 1 149 ? -14.571 11.068 17.705 1.00 91.19 149 GLN A C 1
ATOM 1009 O O . GLN A 1 149 ? -13.945 11.257 16.661 1.00 91.19 149 GLN A O 1
ATOM 1014 N N . ASN A 1 150 ? -15.299 12.034 18.274 1.00 92.06 150 ASN A N 1
ATOM 1015 C CA . ASN A 1 150 ? -15.423 13.401 17.748 1.00 92.06 150 ASN A CA 1
ATOM 1016 C C . ASN A 1 150 ? -15.866 13.458 16.268 1.00 92.06 150 ASN A C 1
ATOM 1018 O O . ASN A 1 150 ? -15.329 14.248 15.488 1.00 92.06 150 ASN A O 1
ATOM 1022 N N . GLY A 1 151 ? -16.820 12.613 15.862 1.00 89.56 151 GLY A N 1
ATOM 1023 C CA . GLY A 1 151 ? -17.310 12.549 14.482 1.00 89.56 151 GLY A CA 1
ATOM 1024 C C . GLY A 1 151 ? -16.378 11.835 13.497 1.00 89.56 151 GLY A C 1
ATOM 1025 O O . GLY A 1 151 ? -16.619 11.891 12.292 1.00 89.56 151 GLY A O 1
ATOM 1026 N N . SER A 1 152 ? -15.322 11.173 13.980 1.00 90.25 152 SER A N 1
ATOM 1027 C CA . SER A 1 152 ? -14.423 10.332 13.180 1.00 90.25 152 SER A CA 1
ATOM 1028 C C . SER A 1 152 ? -14.451 8.887 13.669 1.00 90.25 152 SER A C 1
ATOM 1030 O O . SER A 1 152 ? -14.571 8.639 14.864 1.00 90.25 152 SER A O 1
ATOM 1032 N N . LEU A 1 153 ? -14.317 7.925 12.755 1.00 91.06 153 LEU A N 1
ATOM 1033 C CA . LEU A 1 153 ? -14.110 6.521 13.108 1.00 91.06 153 LEU A CA 1
ATOM 1034 C C . LEU A 1 153 ? -12.616 6.274 13.318 1.00 91.06 153 LEU A C 1
ATOM 1036 O O . LEU A 1 153 ? -11.812 6.551 12.429 1.00 91.06 153 LEU A O 1
ATOM 1040 N N . VAL A 1 154 ? -12.256 5.772 14.494 1.00 91.56 154 VAL A N 1
ATOM 1041 C CA . VAL A 1 154 ? -10.870 5.626 14.939 1.00 91.56 154 VAL A CA 1
ATOM 1042 C C . VAL A 1 154 ? -10.600 4.174 15.313 1.00 91.56 154 VAL A C 1
ATOM 1044 O O . VAL A 1 154 ? -11.331 3.582 16.106 1.00 91.56 154 VAL A O 1
ATOM 1047 N N . TYR A 1 155 ? -9.527 3.621 14.752 1.00 91.00 155 TYR A N 1
ATOM 1048 C CA . TYR A 1 155 ? -8.850 2.446 15.291 1.00 91.00 155 TYR A CA 1
ATOM 1049 C C . TYR A 1 155 ? -7.636 2.930 16.084 1.00 91.00 155 TYR A C 1
ATOM 1051 O O . TYR A 1 155 ? -6.803 3.645 15.528 1.00 91.00 155 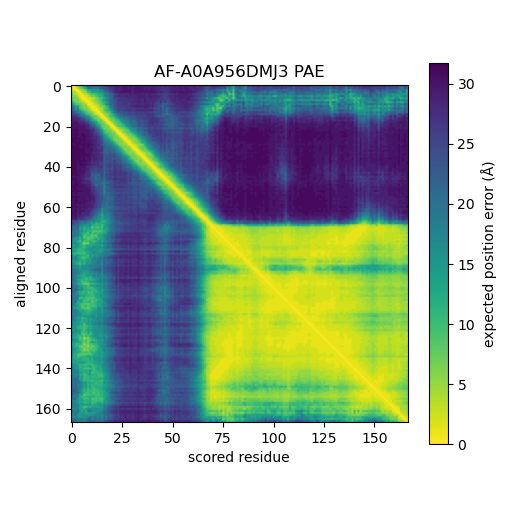TYR A O 1
ATOM 1059 N N . ASP A 1 156 ? -7.544 2.571 17.362 1.00 90.81 156 ASP A N 1
ATOM 1060 C CA . ASP A 1 156 ? -6.422 2.941 18.228 1.00 90.81 156 ASP A CA 1
ATOM 1061 C C . ASP A 1 156 ? -6.042 1.744 19.102 1.00 90.81 156 ASP A C 1
ATOM 1063 O O . ASP A 1 156 ? -6.698 1.442 20.099 1.00 90.81 156 ASP A O 1
ATOM 1067 N N . ASP A 1 157 ? -5.005 1.026 18.674 1.00 89.19 157 ASP A N 1
ATOM 1068 C CA . ASP A 1 157 ? -4.406 -0.073 19.419 1.00 89.19 157 ASP A CA 1
ATOM 1069 C C . ASP A 1 157 ? -2.882 -0.032 19.252 1.00 89.19 157 ASP A C 1
ATOM 1071 O O . ASP A 1 157 ? -2.321 -0.411 18.223 1.00 89.19 157 ASP A O 1
ATOM 1075 N N . SER A 1 158 ? -2.195 0.423 20.302 1.00 85.88 158 SER A N 1
ATOM 1076 C CA . SER A 1 158 ? -0.726 0.496 20.348 1.00 85.88 158 SER A CA 1
ATOM 1077 C C . SER A 1 158 ? -0.020 -0.869 20.343 1.00 85.88 158 S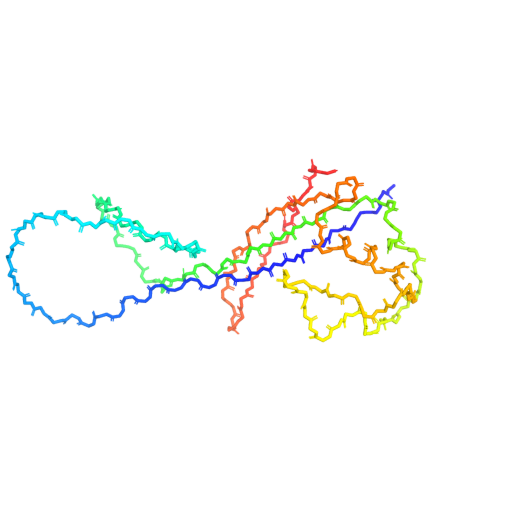ER A C 1
ATOM 1079 O O . SER A 1 158 ? 1.206 -0.924 20.256 1.00 85.88 158 SER A O 1
ATOM 1081 N N . THR A 1 159 ? -0.778 -1.960 20.463 1.00 84.50 159 THR A N 1
ATOM 1082 C CA . THR A 1 159 ? -0.288 -3.343 20.453 1.00 84.50 159 THR A CA 1
ATOM 1083 C C . THR A 1 159 ? -0.653 -4.092 19.172 1.00 84.50 159 THR A C 1
ATOM 1085 O O . THR A 1 159 ? -0.450 -5.303 19.085 1.00 84.50 159 THR A O 1
ATOM 1088 N N . PHE A 1 160 ? -1.157 -3.387 18.156 1.00 84.94 160 PHE A N 1
ATOM 1089 C CA . PHE A 1 160 ? -1.533 -3.987 16.884 1.00 84.94 160 PHE A CA 1
ATOM 1090 C C . PHE A 1 160 ? -0.308 -4.353 16.032 1.00 84.94 160 PHE A C 1
ATOM 1092 O O . PHE A 1 160 ? 0.157 -3.578 15.194 1.00 84.94 160 PHE A O 1
ATOM 1099 N N . PHE A 1 161 ? 0.175 -5.580 16.226 1.00 82.44 161 PHE A N 1
ATOM 1100 C CA . PHE A 1 161 ? 1.207 -6.233 15.415 1.00 82.44 161 PHE A CA 1
ATOM 1101 C C . PHE A 1 161 ? 0.634 -7.523 14.800 1.00 82.44 161 PHE A C 1
ATOM 1103 O O . PHE A 1 161 ? 0.945 -8.635 15.223 1.00 82.44 161 PHE A O 1
ATOM 1110 N N . PRO A 1 162 ? -0.285 -7.396 13.828 1.00 77.50 162 PRO A N 1
ATOM 1111 C CA . PRO A 1 162 ? -1.189 -8.473 13.403 1.00 77.50 162 PRO A CA 1
ATOM 1112 C C . PRO A 1 162 ? -0.506 -9.666 12.728 1.00 77.50 162 PRO A C 1
ATOM 1114 O O . PRO A 1 162 ? -1.139 -10.708 12.571 1.00 77.50 162 PRO A O 1
ATOM 1117 N N . ILE A 1 163 ? 0.755 -9.516 12.317 1.00 81.94 163 ILE A N 1
ATOM 1118 C CA . ILE A 1 163 ? 1.531 -10.545 11.616 1.00 81.94 163 ILE A CA 1
ATOM 1119 C C . ILE A 1 163 ? 2.851 -10.889 12.323 1.00 81.94 163 ILE A C 1
ATOM 1121 O O . ILE A 1 163 ? 3.696 -11.550 11.720 1.00 81.94 163 ILE A O 1
ATOM 1125 N N . ASP A 1 164 ? 3.043 -10.474 13.582 1.00 77.25 164 ASP A N 1
ATOM 1126 C CA . ASP A 1 164 ? 4.211 -10.911 14.356 1.00 77.25 164 ASP A CA 1
ATOM 1127 C C . ASP A 1 164 ? 4.266 -12.447 14.393 1.00 77.25 164 ASP A C 1
ATOM 1129 O O . ASP A 1 164 ? 3.252 -13.117 14.606 1.00 77.25 164 ASP A O 1
ATOM 1133 N N . ASP A 1 165 ? 5.455 -12.989 14.117 1.00 72.88 165 ASP A N 1
ATOM 1134 C CA . ASP A 1 165 ? 5.750 -14.424 14.000 1.00 72.88 165 ASP A CA 1
ATOM 1135 C C . ASP A 1 165 ? 4.938 -15.200 12.931 1.00 72.88 165 ASP A C 1
ATOM 1137 O O . ASP A 1 165 ? 4.917 -16.434 12.949 1.00 72.88 165 ASP A O 1
ATOM 1141 N N . GLN A 1 166 ? 4.280 -14.520 11.981 1.00 68.25 166 GLN A N 1
ATOM 1142 C CA . GLN A 1 166 ? 3.406 -15.154 10.973 1.00 68.25 166 GLN A CA 1
ATOM 1143 C C . GLN A 1 166 ? 3.951 -15.163 9.530 1.00 68.25 166 GLN A C 1
ATOM 1145 O O . GLN A 1 166 ? 3.276 -15.704 8.647 1.00 68.25 166 GLN A O 1
ATOM 1150 N N . GLY A 1 167 ? 5.150 -14.622 9.273 1.00 55.50 167 GLY A N 1
ATOM 1151 C CA . GLY A 1 167 ? 5.747 -14.535 7.927 1.00 55.50 167 GLY A CA 1
ATOM 1152 C C . GLY A 1 167 ? 7.265 -14.605 7.889 1.00 55.50 167 GLY A C 1
ATOM 1153 O O . GLY A 1 167 ? 7.915 -14.253 8.893 1.00 55.50 167 GLY A O 1
#

Secondary structure (DSSP, 8-state):
-----EEEEEEEE--------------------------------------------------------EEEEEEEEEE-TT-TTSS-S--SS-----B-SS--TTS-PPB-SSS--SS-S-HHHHHHHHS--TTTEEEEEEEEEEEEETTEEE---TT--TTTT--

pLDDT: mean 71.27, std 25.85, range [30.31, 98.19]